Protein AF-A0A3D1QQP8-F1 (afdb_monomer_lite)

Structure (mmCIF, N/CA/C/O backbone):
data_AF-A0A3D1QQP8-F1
#
_entry.id   AF-A0A3D1QQP8-F1
#
loop_
_atom_site.group_PDB
_atom_site.id
_atom_site.type_symbol
_atom_site.label_atom_id
_atom_site.label_alt_id
_atom_site.label_comp_id
_atom_site.label_asym_id
_atom_site.label_entity_id
_atom_site.label_seq_id
_atom_site.pdbx_PDB_ins_code
_atom_site.Cartn_x
_atom_site.Cartn_y
_atom_site.Cartn_z
_atom_site.occupancy
_atom_site.B_iso_or_equiv
_atom_site.auth_seq_id
_atom_site.auth_comp_id
_atom_site.auth_asym_id
_atom_site.auth_atom_id
_atom_site.pdbx_PDB_model_num
ATOM 1 N N . MET A 1 1 ? 21.278 3.768 -18.576 1.00 57.19 1 MET A N 1
ATOM 2 C CA . MET A 1 1 ? 20.677 5.063 -18.174 1.00 57.19 1 MET A CA 1
ATOM 3 C C . MET A 1 1 ? 19.178 4.960 -17.890 1.00 57.19 1 MET A C 1
ATOM 5 O O . MET A 1 1 ? 18.818 5.123 -16.734 1.00 57.19 1 MET A O 1
ATOM 9 N N . ALA A 1 2 ? 18.305 4.664 -18.867 1.00 62.16 2 ALA A N 1
ATOM 10 C CA . ALA A 1 2 ? 16.852 4.588 -18.618 1.00 62.16 2 ALA A CA 1
ATOM 11 C C . ALA A 1 2 ? 16.432 3.390 -17.737 1.00 62.16 2 ALA A C 1
ATOM 13 O O . ALA A 1 2 ? 15.636 3.559 -16.818 1.00 62.16 2 ALA A O 1
ATOM 14 N N . GLU A 1 3 ? 17.009 2.202 -17.957 1.00 66.75 3 GLU A N 1
ATOM 15 C CA .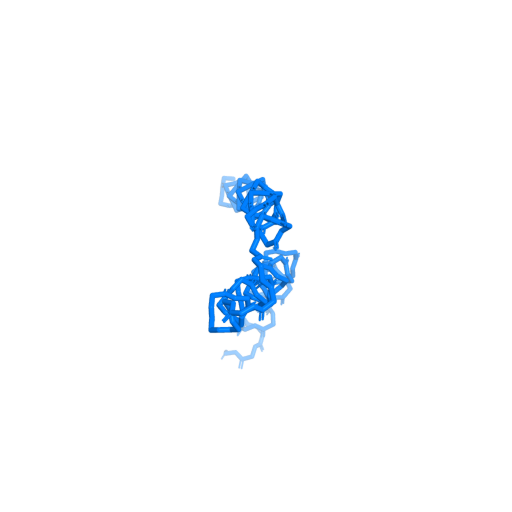 GLU A 1 3 ? 16.728 1.017 -17.124 1.00 66.75 3 GLU A CA 1
ATOM 16 C C . GLU A 1 3 ? 17.207 1.186 -15.678 1.00 66.75 3 GLU A C 1
ATOM 18 O O . GLU A 1 3 ? 16.463 0.900 -14.747 1.00 66.75 3 GLU A O 1
ATOM 23 N N . GLU A 1 4 ? 18.411 1.723 -15.462 1.00 70.12 4 GLU A N 1
ATOM 24 C CA . GLU A 1 4 ? 18.918 1.998 -14.109 1.00 70.12 4 GLU A CA 1
ATOM 25 C C . GLU A 1 4 ? 18.025 2.981 -13.345 1.00 70.12 4 GLU A C 1
ATOM 27 O O . GLU A 1 4 ? 17.734 2.760 -12.170 1.00 70.12 4 GLU A O 1
ATOM 32 N N . GLN A 1 5 ? 17.543 4.039 -14.005 1.00 72.25 5 GLN A N 1
ATOM 33 C CA . GLN A 1 5 ? 16.595 4.974 -13.396 1.00 72.25 5 GLN A CA 1
ATOM 34 C C . GLN A 1 5 ? 15.257 4.305 -13.061 1.00 72.25 5 GLN A C 1
ATOM 36 O O . GLN A 1 5 ? 14.710 4.568 -11.990 1.00 72.25 5 GLN A O 1
ATOM 41 N N . ALA A 1 6 ? 14.754 3.412 -13.920 1.00 75.44 6 ALA A N 1
ATOM 42 C CA . ALA A 1 6 ? 13.532 2.655 -13.657 1.00 75.44 6 ALA A CA 1
ATOM 43 C C . ALA A 1 6 ? 13.683 1.726 -12.439 1.00 75.44 6 ALA A C 1
ATOM 45 O O . ALA A 1 6 ? 12.819 1.723 -11.561 1.00 75.44 6 ALA A O 1
ATOM 46 N N . VAL A 1 7 ? 14.811 1.015 -12.319 1.00 81.19 7 VAL A N 1
ATOM 47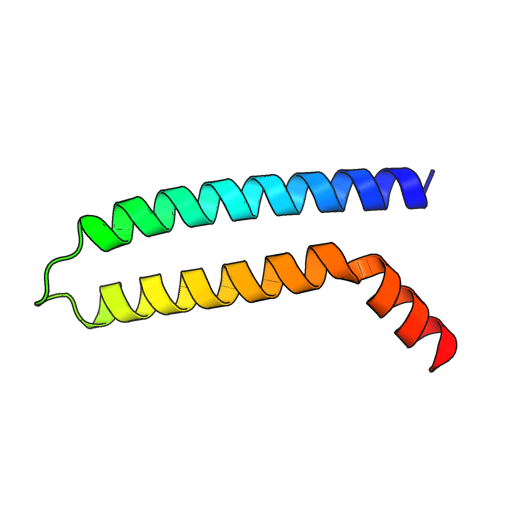 C CA . VAL A 1 7 ? 15.103 0.147 -11.162 1.00 81.19 7 VAL A CA 1
ATOM 48 C C . VAL A 1 7 ? 15.222 0.956 -9.867 1.00 81.19 7 VAL A C 1
ATOM 50 O O . VAL A 1 7 ? 14.715 0.545 -8.820 1.00 81.19 7 VAL A O 1
ATOM 53 N N . ILE A 1 8 ? 15.873 2.122 -9.910 1.00 86.62 8 ILE A N 1
ATOM 54 C CA . ILE A 1 8 ? 15.984 3.010 -8.745 1.00 86.62 8 ILE A CA 1
ATOM 55 C C . ILE A 1 8 ? 14.601 3.525 -8.329 1.00 86.62 8 ILE A C 1
ATOM 57 O O . ILE A 1 8 ? 14.256 3.455 -7.148 1.00 86.62 8 ILE A O 1
ATOM 61 N N . LEU A 1 9 ? 13.787 3.987 -9.283 1.00 85.62 9 LEU A N 1
ATOM 62 C CA . LEU A 1 9 ? 12.433 4.472 -9.016 1.00 85.62 9 LEU A CA 1
ATOM 63 C C . LEU A 1 9 ? 11.549 3.374 -8.409 1.00 85.62 9 LEU A C 1
ATOM 65 O O . LEU A 1 9 ? 10.865 3.618 -7.417 1.00 85.62 9 LEU A O 1
ATOM 69 N N . GLN A 1 10 ? 11.619 2.152 -8.940 1.00 87.56 10 GLN A N 1
ATOM 70 C CA . GLN A 1 10 ? 10.913 0.989 -8.403 1.00 87.56 10 GLN A CA 1
ATOM 71 C C . GLN A 1 10 ? 11.282 0.733 -6.934 1.00 87.56 10 GLN A C 1
ATOM 73 O O . GLN A 1 10 ? 10.400 0.564 -6.091 1.00 87.56 10 GLN A O 1
ATOM 78 N N . ARG A 1 11 ? 12.578 0.758 -6.596 1.00 89.38 11 ARG A N 1
ATOM 79 C CA . ARG A 1 11 ? 13.046 0.585 -5.210 1.00 89.38 11 ARG A CA 1
ATOM 80 C C . ARG A 1 11 ? 12.531 1.685 -4.288 1.00 89.38 11 ARG A C 1
ATOM 82 O O . ARG A 1 11 ? 12.090 1.385 -3.182 1.00 89.38 11 ARG A O 1
ATOM 89 N N . ILE A 1 12 ? 12.551 2.936 -4.744 1.00 92.38 12 ILE A N 1
ATOM 90 C CA . ILE A 1 12 ? 12.026 4.074 -3.982 1.00 92.38 12 ILE A CA 1
ATOM 91 C C . ILE A 1 12 ? 10.531 3.879 -3.698 1.00 92.38 12 ILE A C 1
ATOM 93 O O . ILE A 1 12 ? 10.111 3.998 -2.547 1.00 92.38 12 ILE A O 1
ATOM 97 N N . ILE A 1 13 ? 9.740 3.511 -4.711 1.00 92.00 13 ILE A N 1
ATOM 98 C CA . ILE A 1 13 ? 8.303 3.239 -4.554 1.00 92.00 13 ILE A CA 1
ATOM 99 C C . ILE A 1 13 ? 8.076 2.132 -3.519 1.00 92.00 13 ILE A C 1
ATOM 101 O O . ILE A 1 13 ? 7.266 2.306 -2.611 1.00 92.00 13 ILE A O 1
ATOM 105 N N . LEU A 1 14 ? 8.819 1.025 -3.599 1.00 92.69 14 LEU A N 1
ATOM 106 C CA . LEU A 1 14 ? 8.691 -0.082 -2.647 1.00 92.69 14 LEU A CA 1
ATOM 107 C C . LEU A 1 14 ? 9.015 0.340 -1.205 1.00 92.69 14 LEU A C 1
ATOM 109 O O . LEU A 1 14 ? 8.300 -0.058 -0.286 1.00 92.69 14 LEU A O 1
ATOM 113 N N . ILE A 1 15 ? 10.032 1.185 -0.998 1.00 95.19 15 ILE A N 1
ATOM 114 C CA . ILE A 1 15 ? 10.364 1.733 0.327 1.00 95.19 15 ILE A CA 1
ATOM 115 C C . ILE A 1 15 ? 9.206 2.582 0.867 1.00 95.19 15 ILE A C 1
ATOM 117 O O . ILE A 1 15 ? 8.795 2.402 2.014 1.00 95.19 15 ILE A O 1
ATOM 121 N N . PHE A 1 16 ? 8.637 3.474 0.053 1.00 94.50 16 PHE A N 1
ATOM 122 C CA . PHE A 1 16 ? 7.507 4.302 0.480 1.00 94.50 16 PHE A CA 1
ATOM 123 C C . PHE A 1 16 ? 6.256 3.476 0.782 1.00 94.50 16 PHE A C 1
ATOM 125 O O . PHE A 1 16 ? 5.579 3.741 1.775 1.00 94.50 16 PHE A O 1
ATOM 132 N N . VAL A 1 17 ? 5.967 2.451 -0.021 1.00 95.12 17 VAL A N 1
ATOM 133 C CA . VAL A 1 17 ? 4.848 1.533 0.234 1.00 95.12 17 VAL A CA 1
ATOM 134 C C . VAL A 1 17 ? 5.059 0.764 1.537 1.00 95.12 17 VAL A C 1
ATOM 136 O O . VAL A 1 17 ? 4.123 0.630 2.326 1.00 95.12 17 VAL A O 1
ATOM 139 N N . PHE A 1 18 ? 6.284 0.313 1.812 1.00 94.81 18 PHE A N 1
ATOM 140 C CA . PHE A 1 18 ? 6.620 -0.357 3.066 1.00 94.81 18 PHE A CA 1
ATOM 141 C C . PHE A 1 18 ? 6.395 0.557 4.280 1.00 94.81 18 PHE A C 1
ATOM 143 O O . PHE A 1 18 ? 5.702 0.173 5.225 1.00 94.81 18 PHE A O 1
ATOM 150 N N . ILE A 1 19 ? 6.899 1.794 4.229 1.00 96.75 19 ILE A N 1
ATOM 151 C CA . ILE A 1 19 ? 6.697 2.792 5.291 1.00 96.75 19 ILE A CA 1
ATOM 152 C C . ILE A 1 19 ? 5.204 3.105 5.465 1.00 96.7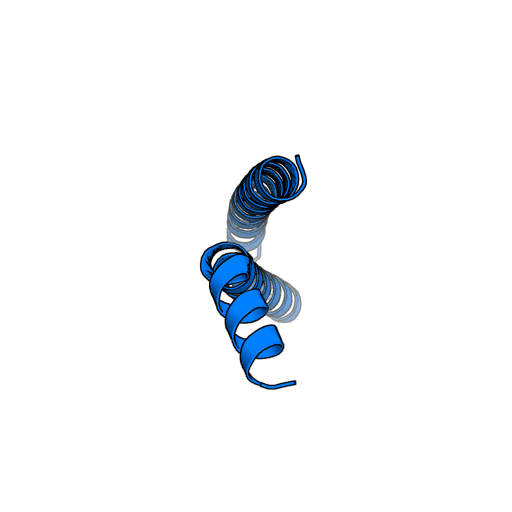5 19 ILE A C 1
ATOM 154 O O . ILE A 1 19 ? 4.697 3.087 6.586 1.00 96.75 19 ILE A O 1
ATOM 158 N N . GLY A 1 20 ? 4.476 3.341 4.370 1.00 95.19 20 GLY A N 1
ATOM 159 C CA . GLY A 1 20 ? 3.037 3.615 4.402 1.00 95.19 20 GLY A CA 1
ATOM 160 C C . GLY A 1 20 ? 2.232 2.461 5.003 1.00 95.19 20 GLY A C 1
ATOM 161 O O . GLY A 1 20 ? 1.322 2.685 5.803 1.00 95.19 20 GLY A O 1
ATOM 162 N N . THR A 1 21 ? 2.619 1.220 4.702 1.00 95.62 21 THR A N 1
ATOM 163 C CA . THR A 1 21 ? 2.001 0.013 5.2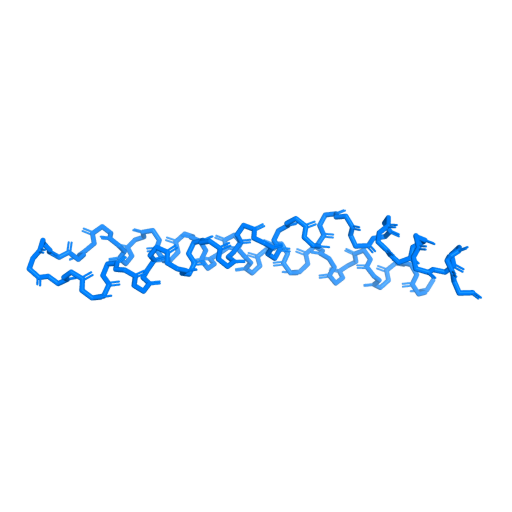67 1.00 95.62 21 THR A CA 1
ATOM 164 C C . THR A 1 21 ? 2.241 -0.086 6.772 1.00 95.62 21 THR A C 1
ATOM 166 O O . THR A 1 21 ? 1.299 -0.352 7.522 1.00 95.62 21 THR A O 1
ATOM 169 N N . LEU A 1 22 ? 3.466 0.174 7.241 1.00 96.69 22 LEU A N 1
ATOM 170 C CA . LEU A 1 22 ? 3.782 0.204 8.673 1.00 96.69 22 LEU A CA 1
ATOM 171 C C . LEU A 1 22 ? 2.954 1.263 9.408 1.00 96.69 22 LEU A C 1
ATOM 173 O O . LEU A 1 22 ? 2.285 0.945 10.391 1.00 96.69 22 LEU A O 1
ATOM 177 N N . LEU A 1 23 ? 2.939 2.499 8.905 1.00 96.31 23 LEU A N 1
ATOM 178 C CA . LEU A 1 23 ? 2.179 3.596 9.510 1.00 96.31 23 LEU A CA 1
ATOM 179 C C .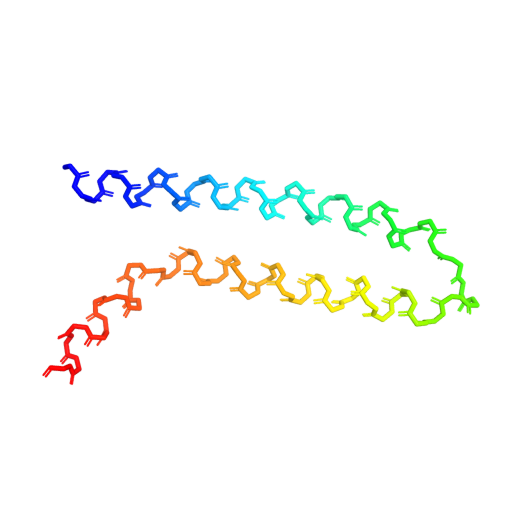 LEU A 1 23 ? 0.675 3.310 9.533 1.00 96.31 23 LEU A C 1
ATOM 181 O O . LEU A 1 23 ? 0.022 3.520 10.552 1.00 96.31 23 LEU A O 1
ATOM 185 N N . THR A 1 24 ? 0.131 2.765 8.445 1.00 95.44 24 THR A N 1
ATOM 186 C CA . THR A 1 24 ? -1.293 2.403 8.367 1.00 95.44 24 THR A CA 1
ATOM 187 C C . THR A 1 24 ? -1.629 1.249 9.311 1.00 95.44 24 THR A C 1
ATOM 189 O O . THR A 1 24 ? -2.715 1.227 9.885 1.00 95.44 24 THR A O 1
ATOM 192 N N . SER A 1 25 ? -0.694 0.320 9.542 1.00 94.38 25 SER A N 1
ATOM 193 C CA . SER A 1 25 ? -0.833 -0.763 10.533 1.00 94.38 25 SER A CA 1
ATOM 194 C C . SER A 1 25 ? -0.906 -0.224 11.947 1.00 94.38 25 SER A C 1
ATOM 196 O O . SER A 1 25 ? -1.838 -0.561 12.675 1.00 94.38 25 SER A O 1
ATOM 198 N N . LEU A 1 26 ? 0.013 0.670 12.307 1.00 95.19 26 LEU A N 1
ATOM 199 C CA . LEU A 1 26 ? -0.017 1.349 13.599 1.00 95.19 26 LEU A CA 1
ATOM 200 C C . LEU A 1 26 ? -1.319 2.137 13.770 1.00 95.19 26 LEU A C 1
ATOM 202 O O . LEU A 1 26 ? -2.007 1.967 14.773 1.00 95.19 26 LEU A O 1
ATOM 206 N N . TYR A 1 27 ? -1.714 2.913 12.758 1.00 93.94 27 TYR A N 1
ATOM 207 C CA . TYR A 1 27 ? -2.971 3.655 12.768 1.00 93.94 27 TYR A CA 1
ATOM 208 C C . TYR A 1 27 ? -4.181 2.732 12.965 1.00 93.94 27 TYR A C 1
ATOM 210 O O . TYR A 1 27 ? -4.991 2.959 13.859 1.00 93.94 27 TYR A O 1
ATOM 218 N N . TYR A 1 28 ? -4.277 1.635 12.211 1.00 94.06 28 TYR A N 1
ATOM 219 C CA . TYR A 1 28 ? -5.393 0.695 12.317 1.00 94.06 28 TYR A CA 1
ATOM 220 C C . TYR A 1 28 ? -5.502 0.042 13.700 1.00 94.06 28 TYR A C 1
ATOM 222 O O . TYR A 1 28 ? -6.616 -0.188 14.171 1.00 94.06 28 TYR A O 1
ATOM 230 N N . ILE A 1 29 ? -4.372 -0.239 14.358 1.00 93.94 29 ILE A N 1
ATOM 231 C CA . ILE A 1 29 ? -4.344 -0.783 15.725 1.00 93.94 29 ILE A CA 1
ATOM 232 C C . ILE A 1 29 ? -4.911 0.227 16.732 1.00 93.94 29 ILE A C 1
ATOM 234 O O . ILE A 1 29 ? -5.591 -0.176 17.673 1.00 93.94 29 ILE A O 1
ATOM 238 N N . THR A 1 30 ? -4.675 1.527 16.528 1.00 93.75 30 THR A N 1
ATOM 239 C CA . THR A 1 30 ? -5.209 2.579 17.412 1.00 93.75 30 THR A CA 1
ATOM 240 C C . THR A 1 30 ? -6.712 2.821 17.249 1.00 93.75 30 THR A C 1
ATOM 242 O O . THR A 1 30 ? -7.329 3.412 18.135 1.00 93.75 30 THR A O 1
ATOM 245 N N . LEU A 1 31 ? -7.322 2.354 16.152 1.00 94.06 31 LEU A N 1
ATOM 246 C CA . LEU A 1 31 ? -8.742 2.570 15.882 1.00 94.06 31 LEU A CA 1
ATOM 247 C C . LEU A 1 31 ? -9.636 1.649 16.718 1.00 94.06 31 LEU A C 1
ATOM 249 O O . LEU A 1 31 ? -9.523 0.419 16.689 1.00 94.06 31 LEU A O 1
ATOM 253 N N . GLN A 1 32 ? -10.610 2.249 17.399 1.00 90.62 32 GLN A N 1
ATOM 254 C CA . GLN A 1 32 ? -11.603 1.517 18.182 1.00 90.62 32 GLN A CA 1
ATOM 255 C C . GLN A 1 32 ? -12.684 0.888 17.285 1.00 90.62 32 GLN A C 1
ATOM 257 O O . GLN A 1 32 ? -12.863 1.252 16.122 1.00 90.62 32 GLN A O 1
ATOM 262 N N . LYS A 1 33 ? -13.436 -0.090 17.815 1.00 83.56 33 LYS A N 1
ATOM 263 C CA . LYS A 1 33 ? -14.488 -0.800 17.054 1.00 83.56 33 LYS A CA 1
ATOM 264 C C . LYS A 1 33 ? -15.615 0.119 16.571 1.00 83.56 33 LYS A C 1
ATOM 266 O O . LYS A 1 33 ? -16.180 -0.152 15.519 1.00 83.56 33 LYS A O 1
ATOM 271 N N . GLU A 1 34 ? -15.889 1.192 17.303 1.00 91.56 34 GLU A N 1
ATOM 272 C CA . GLU A 1 34 ? -16.916 2.193 16.986 1.00 91.56 34 GLU A CA 1
ATOM 273 C C . GLU A 1 34 ? -16.536 3.064 15.776 1.00 91.56 34 GLU A C 1
ATOM 275 O O . GLU A 1 34 ? -17.402 3.611 15.103 1.00 91.56 34 GLU A O 1
ATOM 280 N N . GLN A 1 35 ? -15.248 3.122 15.421 1.00 89.75 35 GLN A N 1
ATOM 281 C CA . GLN A 1 35 ? -14.732 3.875 14.273 1.00 89.75 35 GLN A CA 1
ATOM 282 C C . GLN A 1 35 ? -14.739 3.021 12.994 1.00 89.75 35 GLN A C 1
ATOM 284 O O . GLN A 1 35 ? -13.719 2.853 12.320 1.00 89.75 35 GLN A O 1
ATOM 289 N N . ALA A 1 36 ? -15.893 2.432 12.668 1.00 90.75 36 ALA A N 1
ATOM 290 C CA . ALA A 1 36 ? -16.032 1.485 11.561 1.00 90.75 36 ALA A CA 1
ATOM 291 C C . ALA A 1 36 ? -15.615 2.079 10.200 1.00 90.75 36 ALA A C 1
ATOM 293 O O . ALA A 1 36 ? -14.941 1.402 9.416 1.00 90.75 36 ALA A O 1
ATOM 294 N N . ASP A 1 37 ? -15.943 3.348 9.948 1.00 94.44 37 ASP A N 1
ATOM 295 C CA . ASP A 1 37 ? -15.609 4.036 8.696 1.00 94.44 37 ASP A CA 1
ATOM 296 C C . ASP A 1 37 ? -14.103 4.276 8.541 1.00 94.44 37 ASP A C 1
ATOM 298 O O . ASP A 1 37 ? -13.532 3.976 7.491 1.00 94.44 37 ASP A O 1
ATOM 302 N N . GLU A 1 38 ? -13.422 4.729 9.596 1.00 93.56 38 GLU A N 1
ATOM 303 C CA . GLU A 1 38 ? -11.964 4.920 9.574 1.00 93.56 38 GLU A CA 1
ATOM 304 C C . GLU A 1 38 ? -11.229 3.583 9.421 1.00 93.56 38 GLU A C 1
ATOM 306 O O . GLU A 1 38 ? -10.274 3.461 8.650 1.00 93.56 38 GLU A O 1
ATOM 311 N N . ARG A 1 39 ? -11.738 2.517 10.051 1.00 92.00 39 ARG A N 1
ATOM 312 C CA . ARG A 1 39 ? -11.206 1.160 9.858 1.00 92.00 39 ARG A CA 1
ATOM 313 C C . ARG A 1 39 ? -11.393 0.673 8.425 1.00 92.00 39 ARG A C 1
ATOM 315 O O . ARG A 1 39 ? -10.518 -0.021 7.906 1.00 92.00 39 ARG A O 1
ATOM 322 N N . LYS A 1 40 ? -12.504 1.023 7.770 1.00 94.56 40 LYS A N 1
ATOM 323 C CA . LYS A 1 40 ? -12.739 0.717 6.352 1.00 94.56 40 LYS A CA 1
ATOM 324 C C . LYS A 1 40 ? -11.755 1.469 5.453 1.00 94.56 40 LYS A C 1
ATOM 326 O O . LYS A 1 40 ? -11.194 0.852 4.549 1.00 94.56 40 LYS A O 1
ATOM 331 N N . LYS A 1 41 ? -11.484 2.749 5.726 1.00 94.38 41 LYS A N 1
ATOM 332 C CA . LYS A 1 41 ? -10.468 3.536 5.002 1.00 94.38 41 LYS A CA 1
ATOM 333 C C . LYS A 1 41 ? -9.069 2.943 5.162 1.00 94.38 41 LYS A C 1
ATOM 335 O O . LYS A 1 41 ? -8.398 2.721 4.161 1.00 94.38 41 LYS A O 1
ATOM 340 N N . ALA A 1 42 ? -8.662 2.595 6.383 1.00 93.50 42 ALA A N 1
ATOM 341 C CA . ALA A 1 42 ? -7.374 1.946 6.637 1.00 93.50 42 ALA A CA 1
ATOM 342 C C . ALA A 1 42 ? -7.242 0.602 5.893 1.00 93.50 42 ALA A C 1
ATOM 344 O O . ALA A 1 42 ? -6.221 0.338 5.264 1.00 93.50 42 ALA A O 1
ATOM 345 N N . LYS A 1 43 ? -8.303 -0.220 5.866 1.00 93.62 43 LYS A N 1
ATOM 346 C CA . LYS A 1 43 ? -8.352 -1.440 5.035 1.00 93.62 43 LYS A CA 1
ATOM 347 C C . LYS A 1 43 ? -8.220 -1.147 3.540 1.00 93.62 43 LYS A C 1
ATOM 349 O O . LYS A 1 43 ? -7.505 -1.863 2.845 1.00 93.62 43 LYS A O 1
ATOM 354 N N . SER A 1 44 ? -8.880 -0.099 3.050 1.00 95.75 44 SER A N 1
ATOM 355 C CA . SER A 1 44 ? -8.760 0.334 1.655 1.00 95.75 44 SER A CA 1
ATOM 356 C C . SER A 1 44 ? -7.341 0.801 1.319 1.00 95.75 44 SER A C 1
ATOM 358 O O . SER A 1 44 ? -6.848 0.496 0.237 1.00 95.75 44 SER A O 1
ATOM 360 N N . LEU A 1 45 ? -6.669 1.498 2.240 1.00 94.94 45 LEU A N 1
ATOM 361 C CA . LEU A 1 45 ? -5.270 1.902 2.086 1.00 94.94 45 LEU A CA 1
ATOM 362 C C . LEU A 1 45 ? -4.340 0.686 2.015 1.00 94.94 45 LEU A C 1
ATOM 364 O O . LEU A 1 45 ? -3.485 0.638 1.136 1.00 94.94 45 LEU A O 1
ATOM 368 N N . PHE A 1 46 ? -4.551 -0.343 2.844 1.00 93.50 46 PHE A N 1
ATOM 369 C CA . PHE A 1 46 ? -3.801 -1.599 2.708 1.00 93.50 46 PHE A CA 1
ATOM 370 C C . PHE A 1 46 ? -3.994 -2.257 1.345 1.00 93.50 46 PHE A C 1
ATOM 372 O O . PHE A 1 46 ? -3.017 -2.672 0.726 1.00 93.50 46 PHE A O 1
ATOM 379 N N . ALA A 1 47 ? -5.235 -2.328 0.857 1.00 94.56 47 ALA A N 1
ATOM 380 C CA . ALA A 1 47 ? -5.513 -2.877 -0.466 1.00 94.56 47 ALA A CA 1
ATOM 381 C C . ALA A 1 47 ? -4.792 -2.079 -1.565 1.00 94.56 47 ALA A C 1
ATOM 383 O O . ALA A 1 47 ? -4.177 -2.670 -2.450 1.00 94.56 47 ALA A O 1
ATOM 384 N N . MET A 1 48 ? -4.797 -0.747 -1.472 1.00 96.12 48 MET A N 1
ATOM 385 C CA . MET A 1 48 ? -4.062 0.121 -2.392 1.00 96.12 48 MET A CA 1
ATOM 386 C C . MET A 1 48 ? -2.555 -0.161 -2.361 1.00 96.12 48 MET A C 1
ATOM 388 O O . MET A 1 48 ? -1.950 -0.304 -3.421 1.00 96.12 48 MET A O 1
ATOM 392 N N . TYR A 1 49 ? -1.947 -0.297 -1.179 1.00 94.31 49 TYR A N 1
ATOM 393 C CA . TYR A 1 49 ? -0.525 -0.626 -1.064 1.00 94.31 49 TYR A CA 1
ATOM 394 C C . TYR A 1 49 ? -0.178 -1.966 -1.712 1.00 94.31 49 TYR A C 1
ATOM 396 O O . TYR A 1 49 ? 0.813 -2.033 -2.432 1.00 94.31 49 TYR A O 1
ATOM 404 N N . ILE A 1 50 ? -1.019 -2.995 -1.553 1.00 92.56 50 ILE A N 1
ATOM 405 C CA . ILE A 1 50 ? -0.828 -4.293 -2.223 1.00 92.56 50 ILE A CA 1
ATOM 406 C C . ILE A 1 50 ? -0.826 -4.123 -3.747 1.00 92.56 50 ILE A C 1
ATOM 408 O O . ILE A 1 50 ? 0.071 -4.634 -4.418 1.00 92.56 50 ILE A O 1
ATOM 412 N N . VAL A 1 51 ? -1.792 -3.380 -4.299 1.00 93.50 51 VAL A N 1
ATOM 413 C CA . VAL A 1 51 ? -1.864 -3.129 -5.749 1.00 93.50 51 VAL A CA 1
ATOM 414 C C . VAL A 1 51 ? -0.613 -2.401 -6.237 1.00 93.50 51 VAL A C 1
ATOM 416 O O . VAL A 1 51 ? -0.011 -2.824 -7.222 1.00 93.50 51 VAL A O 1
ATOM 419 N N . VAL A 1 52 ? -0.179 -1.351 -5.534 1.00 92.50 52 VAL A N 1
ATOM 420 C CA . VAL A 1 52 ? 1.031 -0.598 -5.898 1.00 92.50 52 VAL A CA 1
ATOM 421 C C . VAL A 1 52 ? 2.278 -1.481 -5.813 1.00 92.50 52 VAL A C 1
ATOM 423 O O . VAL A 1 52 ? 3.126 -1.399 -6.696 1.00 92.50 52 VAL A O 1
ATOM 426 N N . THR A 1 53 ? 2.393 -2.363 -4.815 1.00 91.94 53 THR A N 1
ATOM 427 C CA . THR A 1 53 ? 3.503 -3.324 -4.727 1.00 91.94 53 THR A CA 1
ATOM 428 C C . THR A 1 53 ? 3.532 -4.263 -5.928 1.00 91.94 53 THR A C 1
ATOM 430 O O . THR A 1 53 ? 4.593 -4.435 -6.522 1.00 91.94 53 THR A O 1
ATOM 433 N N . ILE A 1 54 ? 2.390 -4.838 -6.320 1.00 90.75 54 ILE A N 1
ATOM 434 C CA . ILE A 1 54 ? 2.300 -5.715 -7.499 1.00 90.75 54 ILE A CA 1
ATOM 435 C C . ILE A 1 54 ? 2.695 -4.932 -8.756 1.00 90.75 54 ILE A C 1
ATOM 437 O O . ILE A 1 54 ? 3.579 -5.359 -9.491 1.00 90.75 54 ILE A O 1
ATOM 441 N N . MET A 1 55 ? 2.112 -3.750 -8.971 1.00 88.44 55 MET A N 1
ATOM 442 C CA . MET A 1 55 ? 2.441 -2.911 -10.127 1.00 88.44 55 MET A CA 1
ATOM 443 C C . MET A 1 55 ? 3.920 -2.526 -10.167 1.00 88.44 55 MET A C 1
ATOM 445 O O . MET A 1 55 ? 4.519 -2.536 -11.235 1.00 88.44 55 MET A O 1
ATOM 449 N N . ALA A 1 56 ? 4.525 -2.215 -9.020 1.00 87.88 56 ALA A N 1
ATOM 450 C CA . ALA A 1 56 ? 5.942 -1.897 -8.948 1.00 87.88 56 ALA A CA 1
ATOM 451 C C . ALA A 1 56 ? 6.803 -3.123 -9.281 1.00 87.88 56 ALA A C 1
ATOM 453 O O . ALA A 1 56 ? 7.726 -3.010 -10.085 1.00 87.88 56 ALA A O 1
ATOM 454 N N . LEU A 1 57 ? 6.508 -4.294 -8.707 1.00 87.19 57 LEU A N 1
ATOM 455 C CA . LEU A 1 57 ? 7.278 -5.525 -8.926 1.00 87.19 57 LEU A CA 1
ATOM 456 C C . LEU A 1 57 ? 7.224 -6.006 -10.378 1.00 87.19 57 LEU A C 1
ATOM 458 O O . LEU A 1 57 ? 8.262 -6.352 -10.929 1.00 87.19 57 LEU A O 1
ATOM 462 N N . PHE A 1 58 ? 6.047 -5.954 -10.998 1.00 85.50 58 PHE A N 1
ATOM 463 C CA . PHE A 1 58 ? 5.823 -6.408 -12.372 1.00 85.50 58 PHE A CA 1
ATOM 464 C C . PHE A 1 58 ? 5.854 -5.262 -13.395 1.00 85.50 58 PHE A C 1
ATOM 466 O O . PHE A 1 58 ? 5.409 -5.431 -14.527 1.00 85.50 58 PHE A O 1
ATOM 473 N N . SER A 1 59 ? 6.362 -4.082 -13.022 1.00 81.88 59 SER A N 1
ATOM 474 C CA . SER A 1 59 ? 6.339 -2.889 -13.887 1.00 81.88 59 SER A CA 1
ATOM 475 C C . SER A 1 59 ? 7.030 -3.118 -15.233 1.00 81.88 59 SER A C 1
ATOM 477 O O . SER A 1 59 ? 6.496 -2.716 -16.266 1.00 81.88 59 SER A O 1
ATOM 479 N N . SER A 1 60 ? 8.170 -3.812 -15.237 1.00 77.69 60 SER A N 1
ATOM 480 C CA . SER A 1 60 ? 8.903 -4.167 -16.456 1.00 77.69 60 SER A CA 1
ATOM 481 C C . SER A 1 60 ? 8.139 -5.161 -17.332 1.00 77.69 60 SER A C 1
ATOM 483 O O . SER A 1 60 ? 8.068 -4.969 -18.543 1.00 77.69 60 SER A O 1
ATOM 485 N N . ASP A 1 61 ? 7.521 -6.185 -16.736 1.00 79.81 61 ASP A N 1
ATOM 486 C CA . ASP A 1 61 ? 6.743 -7.189 -17.473 1.00 79.81 61 ASP A CA 1
ATOM 487 C C . ASP A 1 61 ? 5.488 -6.573 -18.097 1.00 79.81 61 ASP A C 1
ATOM 489 O O . ASP A 1 61 ? 5.164 -6.851 -19.248 1.00 79.81 61 ASP A O 1
ATOM 493 N N . ILE A 1 62 ? 4.818 -5.672 -17.373 1.00 76.12 62 ILE A N 1
ATOM 494 C CA . ILE A 1 62 ? 3.669 -4.911 -17.878 1.00 76.12 62 ILE A CA 1
ATOM 495 C C . ILE A 1 62 ? 4.099 -3.990 -19.026 1.00 76.12 62 ILE A C 1
ATOM 497 O O . ILE A 1 62 ? 3.420 -3.921 -20.048 1.00 76.12 62 ILE A O 1
ATOM 501 N N . ALA A 1 63 ? 5.228 -3.290 -18.885 1.00 76.62 63 ALA A N 1
ATOM 502 C CA . ALA A 1 63 ? 5.737 -2.403 -19.928 1.00 76.62 63 ALA A CA 1
ATOM 503 C C . ALA A 1 63 ? 6.125 -3.170 -21.203 1.00 76.62 63 ALA A C 1
ATOM 505 O O . ALA A 1 63 ? 5.841 -2.701 -22.305 1.00 76.62 63 ALA A O 1
ATOM 506 N N . ASN A 1 64 ? 6.734 -4.349 -21.054 1.00 78.75 64 ASN A N 1
ATOM 507 C CA . ASN A 1 64 ? 7.064 -5.229 -22.172 1.00 78.75 64 ASN A CA 1
ATOM 508 C C . ASN A 1 64 ? 5.799 -5.806 -22.820 1.00 78.75 64 ASN A C 1
ATOM 510 O O . ASN A 1 64 ? 5.653 -5.713 -24.032 1.00 78.75 64 ASN A O 1
ATOM 514 N N . TYR A 1 65 ? 4.834 -6.277 -22.025 1.00 80.19 65 TYR A N 1
ATOM 515 C CA . TYR A 1 65 ? 3.545 -6.755 -22.531 1.00 80.19 65 TYR A CA 1
ATOM 516 C C . TYR A 1 65 ? 2.804 -5.691 -23.354 1.00 80.19 65 TYR A C 1
ATOM 518 O O . TYR A 1 65 ? 2.293 -5.989 -24.426 1.00 80.19 65 TYR A O 1
ATOM 526 N N . ILE A 1 66 ? 2.765 -4.438 -22.886 1.00 76.00 66 ILE A N 1
ATOM 527 C CA . ILE A 1 66 ? 2.127 -3.337 -23.625 1.00 76.00 66 ILE A CA 1
ATOM 528 C C . ILE A 1 66 ? 2.876 -3.036 -24.928 1.00 76.00 66 ILE A C 1
ATOM 530 O O . ILE A 1 66 ? 2.234 -2.780 -25.942 1.00 76.00 66 ILE A O 1
ATOM 534 N N . LYS A 1 67 ? 4.215 -3.067 -24.914 1.00 74.31 67 LYS A N 1
ATOM 535 C CA . LYS A 1 67 ? 5.023 -2.874 -26.127 1.00 74.31 67 LYS A CA 1
ATOM 536 C C . LYS A 1 67 ? 4.810 -3.972 -27.161 1.00 74.31 67 LYS A C 1
ATOM 538 O O . LYS A 1 67 ? 4.809 -3.659 -28.338 1.00 74.31 67 LYS A O 1
ATOM 543 N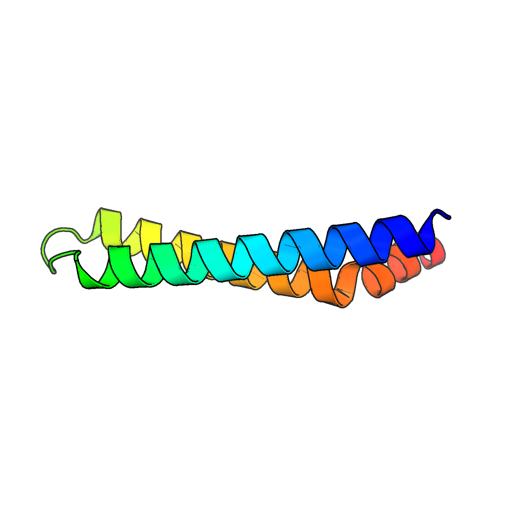 N . ASP A 1 68 ? 4.649 -5.218 -26.728 1.00 77.38 68 ASP A N 1
ATOM 544 C CA . ASP A 1 68 ? 4.409 -6.346 -27.634 1.00 77.38 68 ASP A CA 1
ATOM 545 C C . ASP A 1 68 ? 2.961 -6.376 -28.157 1.00 77.38 68 ASP A C 1
ATOM 547 O O . ASP A 1 68 ? 2.672 -7.028 -29.159 1.00 77.38 68 ASP A O 1
ATOM 551 N N . PHE A 1 69 ? 2.039 -5.694 -27.471 1.00 73.50 69 PHE A N 1
ATOM 552 C CA . PHE A 1 69 ? 0.623 -5.637 -27.832 1.00 73.50 69 PHE A CA 1
ATOM 553 C C . PHE A 1 69 ? 0.272 -4.510 -28.823 1.00 73.50 69 PHE A C 1
ATOM 555 O O . PHE A 1 69 ? -0.706 -4.650 -29.559 1.00 73.50 69 PHE A O 1
ATOM 562 N N . ILE A 1 70 ? 1.016 -3.395 -28.816 1.00 63.28 70 ILE A N 1
ATOM 563 C CA . ILE A 1 70 ? 0.827 -2.223 -29.702 1.00 63.28 70 ILE A CA 1
ATOM 564 C C . ILE A 1 70 ? 1.689 -2.364 -30.956 1.00 63.28 70 ILE A C 1
ATOM 566 O O . ILE A 1 70 ? 1.141 -2.141 -32.059 1.00 63.28 70 ILE A O 1
#

pLDDT: mean 87.48, std 9.49, range [57.19, 96.75]

Sequence (70 aa):
MAEEQAVILQRIILIFVFIGTLLTSLYYITLQKEQADERKKAKSLFAMYIVVTIMALFSSDIANYIKDFI

Foldseek 3Di:
DVVVVLVVVLVVLLVVLVVQLVVLVVVLVPDDPVPVVVNVVSVVSNVVSVVSNVCSVCVVVVVVVVVVVD

Secondary structure (DSSP, 8-state):
-HHHHHHHHHHHHHHHHHHHHHHHHHHHHH--TT-HHHHHHHHHHHHHHHHHHHHHHTHHHHHHHHHHH-

Radius of gyration: 16.12 Å; chains: 1; bounding box: 38×12×48 Å